Protein AF-A0A9J6GWG2-F1 (afdb_monomer_lite)

Sequence (80 aa):
MKGNLGMRRTWAILRTMVDPTHSKTTSGNRLTTIIHKFDGTNEQLISRLRNLYLAQGTQEPLPAYGGSENSDMDRAVTVS

pLDDT: mean 71.29, std 10.58, range [34.66, 85.81]

Structure (mmCIF, N/CA/C/O backbone):
data_AF-A0A9J6GWG2-F1
#
_entry.id   AF-A0A9J6GWG2-F1
#
loop_
_atom_site.group_PDB
_atom_site.id
_atom_site.type_symbol
_atom_site.label_atom_id
_atom_site.label_alt_id
_atom_site.label_comp_id
_atom_site.label_asym_id
_atom_site.label_entity_id
_atom_site.label_seq_id
_atom_site.pdbx_PDB_ins_code
_atom_site.Cartn_x
_atom_site.Cartn_y
_atom_site.Cartn_z
_atom_site.occupancy
_atom_site.B_iso_or_equiv
_atom_site.auth_seq_id
_atom_site.auth_comp_id
_atom_site.auth_asym_id
_atom_site.auth_atom_id
_atom_site.pdbx_PDB_model_num
ATOM 1 N N . MET A 1 1 ? 3.486 21.196 8.209 1.00 34.66 1 MET A N 1
ATOM 2 C CA . MET A 1 1 ? 2.633 20.305 7.391 1.00 34.66 1 MET A CA 1
ATOM 3 C C . MET A 1 1 ? 1.739 19.512 8.338 1.00 34.66 1 MET A C 1
ATOM 5 O O . MET A 1 1 ? 2.256 18.690 9.075 1.00 34.66 1 MET A O 1
ATOM 9 N N . LYS A 1 2 ? 0.440 19.833 8.424 1.00 36.06 2 LYS A N 1
ATOM 10 C CA . LYS A 1 2 ? -0.515 19.139 9.310 1.00 36.06 2 LYS A CA 1
ATOM 11 C C . LYS A 1 2 ? -1.088 17.930 8.565 1.00 36.06 2 LYS A C 1
ATOM 13 O O . LYS A 1 2 ? -1.716 18.118 7.525 1.00 36.06 2 LYS A O 1
ATOM 18 N N . GLY A 1 3 ? -0.849 16.723 9.082 1.00 44.53 3 GLY A N 1
ATOM 19 C CA . GLY A 1 3 ? -1.313 15.438 8.549 1.00 44.53 3 GLY A CA 1
ATOM 20 C C . GLY A 1 3 ? -2.828 15.274 8.640 1.00 44.53 3 GLY A C 1
ATOM 21 O O . GLY A 1 3 ? -3.336 14.495 9.438 1.00 44.53 3 GLY A O 1
ATOM 22 N N . ASN A 1 4 ? -3.567 16.035 7.837 1.00 48.09 4 ASN A N 1
ATOM 23 C CA . ASN A 1 4 ? -5.012 15.928 7.784 1.00 48.09 4 ASN A CA 1
ATOM 24 C C . ASN A 1 4 ? -5.393 14.967 6.650 1.00 48.09 4 ASN A C 1
ATOM 26 O O . ASN A 1 4 ? -5.240 15.294 5.471 1.00 48.09 4 ASN A O 1
ATOM 30 N N . LEU A 1 5 ? -5.955 13.805 6.994 1.00 55.56 5 LEU A N 1
ATOM 31 C CA . LEU A 1 5 ? -6.643 12.889 6.069 1.00 55.56 5 LEU A CA 1
ATOM 32 C C . LEU A 1 5 ? -7.879 13.540 5.402 1.00 55.56 5 LEU A C 1
ATOM 34 O O . LEU A 1 5 ? -8.720 12.850 4.854 1.00 55.56 5 LEU A O 1
ATOM 38 N N . GLY A 1 6 ? -8.030 14.866 5.404 1.00 53.31 6 GLY A N 1
ATOM 39 C CA . GLY A 1 6 ? -9.125 15.574 4.735 1.00 53.31 6 GLY A CA 1
ATOM 40 C C . GLY A 1 6 ? -8.986 15.662 3.210 1.00 53.31 6 GLY A C 1
ATOM 41 O O . GLY A 1 6 ? -9.915 16.089 2.529 1.00 53.31 6 GLY A O 1
ATOM 42 N N . MET A 1 7 ? -7.846 15.270 2.632 1.00 64.25 7 MET A N 1
ATOM 43 C CA . MET A 1 7 ? -7.650 15.361 1.184 1.00 64.25 7 MET A CA 1
ATOM 44 C C . MET A 1 7 ? -8.299 14.183 0.452 1.00 64.25 7 MET A C 1
ATOM 46 O O . MET A 1 7 ? -7.829 13.047 0.500 1.00 64.25 7 MET A O 1
ATOM 50 N N . ARG A 1 8 ? -9.347 14.488 -0.323 1.00 62.97 8 ARG A N 1
ATOM 51 C CA . ARG A 1 8 ? -10.062 13.574 -1.240 1.00 62.97 8 ARG A CA 1
ATOM 52 C C . ARG A 1 8 ? -9.115 12.737 -2.121 1.00 62.97 8 ARG A C 1
ATOM 54 O O . ARG A 1 8 ? -9.433 11.603 -2.468 1.00 62.97 8 ARG A O 1
ATOM 61 N N . ARG A 1 9 ? -7.943 13.295 -2.454 1.00 61.19 9 ARG A N 1
ATOM 62 C CA . ARG A 1 9 ? -6.883 12.660 -3.252 1.00 61.19 9 ARG A CA 1
ATOM 63 C C . ARG A 1 9 ? -6.144 11.555 -2.485 1.00 61.19 9 ARG A C 1
ATOM 65 O O . ARG A 1 9 ? -5.924 10.490 -3.045 1.00 61.19 9 ARG A O 1
ATOM 72 N N . THR A 1 10 ? -5.853 11.757 -1.200 1.00 70.00 10 THR A N 1
ATOM 73 C CA . THR A 1 10 ? -5.232 10.745 -0.326 1.00 70.00 10 THR A CA 1
ATOM 74 C C . THR A 1 10 ? -6.138 9.528 -0.167 1.00 70.00 10 THR A C 1
ATOM 76 O O . THR A 1 10 ? -5.679 8.397 -0.261 1.00 70.00 10 THR A O 1
ATOM 79 N N . TRP A 1 11 ? -7.448 9.747 -0.034 1.00 69.06 11 TRP A N 1
ATOM 80 C CA . TRP A 1 11 ? -8.438 8.668 0.014 1.00 69.06 11 TRP A CA 1
ATOM 81 C C . TRP A 1 11 ? -8.586 7.905 -1.295 1.00 69.06 11 TRP A C 1
ATOM 83 O O . TRP A 1 11 ? -8.866 6.711 -1.271 1.00 69.06 11 TRP A O 1
ATOM 93 N N . ALA A 1 12 ? -8.427 8.578 -2.435 1.00 68.88 12 ALA A N 1
ATOM 94 C CA . ALA A 1 12 ? -8.425 7.907 -3.729 1.00 68.88 12 ALA A CA 1
ATOM 95 C C . ALA A 1 12 ? -7.227 6.952 -3.841 1.00 68.88 12 ALA A C 1
ATOM 97 O O . ALA A 1 12 ? -7.417 5.798 -4.207 1.00 68.88 12 ALA A O 1
ATOM 98 N N . ILE A 1 13 ? -6.038 7.403 -3.430 1.00 71.25 13 ILE A N 1
ATOM 99 C CA . ILE A 1 13 ? -4.806 6.599 -3.430 1.00 71.25 13 ILE A CA 1
ATOM 100 C C . ILE A 1 13 ? -4.902 5.435 -2.432 1.00 71.25 13 ILE A C 1
ATOM 102 O O . ILE A 1 13 ? -4.629 4.288 -2.777 1.00 71.25 13 ILE A O 1
ATOM 106 N N . LEU A 1 14 ? -5.356 5.703 -1.206 1.00 70.69 14 LEU A N 1
ATOM 107 C CA . LEU A 1 14 ? -5.568 4.666 -0.193 1.00 70.69 14 LEU A CA 1
ATOM 108 C C . LEU A 1 14 ? -6.583 3.617 -0.655 1.00 70.69 14 LEU A C 1
ATOM 110 O O . LEU A 1 14 ? -6.375 2.426 -0.446 1.00 70.69 14 LEU A O 1
ATOM 114 N N . ARG A 1 15 ? -7.655 4.047 -1.329 1.00 71.56 15 ARG A N 1
ATOM 115 C CA . ARG A 1 15 ? -8.650 3.136 -1.901 1.00 71.56 15 ARG A CA 1
ATOM 116 C C . ARG A 1 15 ? -8.018 2.208 -2.939 1.00 71.56 15 ARG A C 1
ATOM 118 O O . ARG A 1 15 ? -8.268 1.013 -2.874 1.00 71.56 15 ARG A O 1
ATOM 125 N N . THR A 1 16 ? -7.199 2.740 -3.848 1.00 70.94 16 THR A N 1
ATOM 126 C CA . THR A 1 16 ? -6.520 1.923 -4.869 1.00 70.94 16 THR A CA 1
ATOM 127 C C . THR A 1 16 ? -5.477 0.973 -4.285 1.00 70.94 16 THR A C 1
ATOM 129 O O . THR A 1 16 ? -5.256 -0.087 -4.853 1.00 70.94 16 THR A O 1
ATOM 132 N N . MET A 1 17 ? -4.856 1.328 -3.154 1.00 68.25 17 MET A N 1
ATOM 133 C CA . MET A 1 17 ? -3.887 0.463 -2.469 1.00 68.25 17 MET A CA 1
ATOM 134 C C . MET A 1 17 ? -4.559 -0.691 -1.724 1.00 68.25 17 MET A C 1
ATOM 136 O O . MET A 1 17 ? -4.056 -1.805 -1.756 1.00 68.25 17 MET A O 1
ATOM 140 N N . VAL A 1 18 ? -5.688 -0.430 -1.059 1.00 70.50 18 VAL A N 1
ATOM 141 C CA . VAL A 1 18 ? -6.410 -1.457 -0.293 1.00 70.50 18 VAL A CA 1
ATOM 142 C C . VAL A 1 18 ? -7.139 -2.430 -1.209 1.00 70.50 18 VAL A C 1
ATOM 144 O O . VAL A 1 18 ? -7.239 -3.610 -0.882 1.00 70.50 18 VAL A O 1
ATOM 147 N N . ASP A 1 19 ? -7.688 -1.943 -2.323 1.00 66.50 19 ASP A N 1
ATOM 148 C CA . ASP A 1 19 ? -8.520 -2.776 -3.180 1.00 66.50 19 ASP A CA 1
ATOM 149 C C . ASP A 1 19 ? -8.658 -2.197 -4.605 1.00 66.50 19 ASP A C 1
ATOM 151 O O . ASP A 1 19 ? -9.480 -1.297 -4.826 1.00 66.50 19 ASP A O 1
ATOM 155 N N . PRO A 1 20 ? -7.860 -2.672 -5.581 1.00 65.44 20 PRO A N 1
ATOM 156 C CA . PRO A 1 20 ? -7.927 -2.188 -6.957 1.00 65.44 20 PRO A CA 1
ATOM 157 C C . PRO A 1 20 ? -9.085 -2.795 -7.769 1.00 65.44 20 PRO A C 1
ATOM 159 O O . PRO A 1 20 ? -9.381 -2.289 -8.850 1.00 65.44 20 PRO A O 1
ATOM 162 N N . THR A 1 21 ? -9.740 -3.860 -7.290 1.00 64.06 21 THR A N 1
ATOM 163 C CA . THR A 1 21 ? -10.729 -4.633 -8.069 1.00 64.06 21 THR A CA 1
ATOM 164 C C . THR A 1 21 ? -12.179 -4.342 -7.683 1.00 64.06 21 THR A C 1
ATOM 166 O O . THR A 1 21 ? -13.087 -4.578 -8.483 1.00 64.06 21 THR A O 1
ATOM 169 N N . HIS A 1 22 ? -12.429 -3.805 -6.486 1.00 61.12 22 HIS A N 1
ATOM 170 C CA . HIS A 1 22 ? -13.781 -3.527 -6.001 1.00 61.12 22 HIS A CA 1
ATOM 171 C C . HIS A 1 22 ? -14.260 -2.077 -6.229 1.00 61.12 22 HIS A C 1
ATOM 173 O O . HIS A 1 22 ? -13.492 -1.123 -6.359 1.00 61.12 22 HIS A O 1
ATOM 179 N N . SER A 1 23 ? -15.590 -1.904 -6.280 1.00 64.12 23 SER A N 1
ATOM 180 C CA . SER A 1 23 ? -16.233 -0.615 -6.559 1.00 64.12 23 SER A CA 1
ATOM 181 C C . SER A 1 23 ? -15.923 0.439 -5.489 1.00 64.12 23 SER A C 1
ATOM 183 O O . SER A 1 23 ? -15.705 0.138 -4.311 1.00 64.12 23 SER A O 1
ATOM 185 N N . LYS A 1 24 ? -15.982 1.718 -5.887 1.00 63.72 24 LYS A N 1
ATOM 186 C CA . LYS A 1 24 ? -15.728 2.869 -5.008 1.00 63.72 24 LYS A CA 1
ATOM 187 C C . LYS A 1 24 ? -16.482 2.744 -3.678 1.00 63.72 24 LYS A C 1
ATOM 189 O O . LYS A 1 24 ? -15.897 2.975 -2.623 1.00 63.72 24 LYS A O 1
ATOM 194 N N . THR A 1 25 ? -17.746 2.348 -3.689 1.00 68.06 25 THR A N 1
ATOM 195 C CA . THR A 1 25 ? -18.579 2.273 -2.480 1.00 68.06 25 THR A CA 1
ATOM 196 C C . THR A 1 25 ? -18.092 1.200 -1.502 1.00 68.06 25 THR A C 1
ATOM 198 O O . THR A 1 25 ? -17.887 1.498 -0.325 1.00 68.06 25 THR A O 1
ATOM 201 N N . THR A 1 26 ? -17.807 -0.009 -1.989 1.00 66.00 26 THR A N 1
ATOM 202 C CA . THR A 1 26 ? -17.374 -1.148 -1.161 1.00 66.00 26 THR A CA 1
ATOM 203 C C . THR A 1 26 ? -16.038 -0.875 -0.478 1.00 66.00 26 THR A C 1
ATOM 205 O O . THR A 1 26 ? -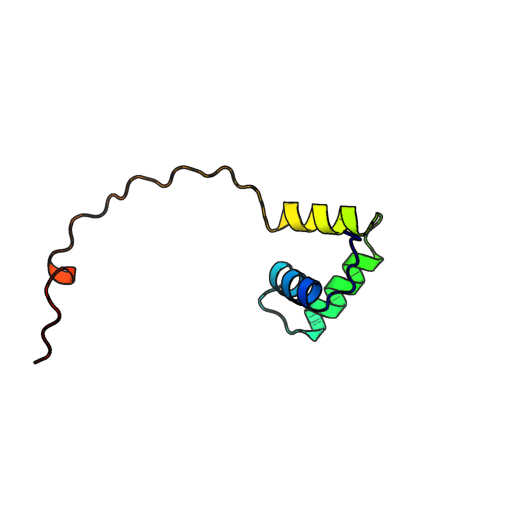15.904 -1.050 0.737 1.00 66.00 26 THR A O 1
ATOM 208 N N . SER A 1 27 ? -15.071 -0.348 -1.229 1.00 66.81 27 SER A N 1
ATOM 209 C CA . SER A 1 27 ? -13.755 -0.009 -0.687 1.00 66.81 27 SER A CA 1
ATOM 210 C C . SER A 1 27 ? -13.829 1.171 0.288 1.00 66.81 27 SER A C 1
ATOM 212 O O . SER A 1 27 ? -13.047 1.236 1.228 1.00 66.81 27 SER A O 1
ATOM 214 N N . GLY A 1 28 ? -14.802 2.078 0.118 1.00 69.38 28 GLY A N 1
ATOM 215 C CA . GLY A 1 28 ? -15.060 3.168 1.067 1.00 69.38 28 GLY A CA 1
ATOM 216 C C . GLY A 1 28 ? -15.538 2.660 2.423 1.00 69.38 28 GLY A C 1
ATOM 217 O O . GLY A 1 28 ? -14.938 2.995 3.440 1.00 69.38 28 GLY A O 1
ATOM 218 N N . ASN A 1 29 ? -16.552 1.792 2.429 1.00 75.12 29 ASN A N 1
ATOM 219 C CA . ASN A 1 29 ? -17.090 1.210 3.662 1.00 75.12 29 ASN A CA 1
ATOM 220 C C . ASN A 1 29 ? -16.038 0.372 4.408 1.00 75.12 29 ASN A C 1
ATOM 222 O O . ASN A 1 29 ? -15.927 0.461 5.635 1.00 75.12 29 ASN A O 1
ATOM 226 N N . ARG A 1 30 ? -15.218 -0.398 3.677 1.00 72.94 30 ARG A N 1
ATOM 227 C CA . ARG A 1 30 ? -14.078 -1.130 4.254 1.00 72.94 30 ARG A CA 1
ATOM 228 C C . ARG A 1 30 ? -13.067 -0.186 4.898 1.00 72.94 30 ARG A C 1
ATOM 230 O O . ARG A 1 30 ? -12.694 -0.414 6.044 1.00 72.94 30 ARG A O 1
ATOM 237 N N . LEU A 1 31 ? -12.664 0.884 4.210 1.00 72.81 31 LEU A N 1
ATOM 238 C CA . LEU A 1 31 ? -11.680 1.829 4.744 1.00 72.81 31 LEU A CA 1
ATOM 239 C C . LEU A 1 31 ? -12.202 2.555 5.991 1.00 72.81 31 LEU A C 1
ATOM 241 O O . LEU A 1 31 ? -11.477 2.667 6.974 1.00 72.81 31 LEU A O 1
ATOM 245 N N . THR A 1 32 ? -13.467 2.983 5.987 1.00 75.56 32 THR A N 1
ATOM 246 C CA . THR A 1 32 ? -14.122 3.587 7.159 1.00 75.56 32 THR A CA 1
ATOM 247 C C . THR A 1 32 ? -14.159 2.617 8.340 1.00 75.56 32 THR A C 1
ATOM 249 O O . THR A 1 32 ? -13.836 3.001 9.460 1.00 75.56 32 THR A O 1
ATOM 252 N N . THR A 1 33 ? -14.470 1.342 8.093 1.00 80.06 33 THR A N 1
ATOM 253 C CA . THR A 1 33 ? -14.452 0.304 9.134 1.00 80.06 33 THR A CA 1
ATOM 254 C C . THR A 1 33 ? -13.048 0.097 9.697 1.00 80.06 33 THR A C 1
ATOM 256 O O . THR A 1 33 ? -12.887 0.004 10.909 1.00 80.06 33 THR A O 1
ATOM 259 N N . ILE A 1 34 ? -12.033 0.043 8.832 1.00 76.56 34 ILE A N 1
ATOM 260 C CA . ILE A 1 34 ? -10.631 -0.117 9.237 1.00 76.56 34 ILE A CA 1
ATOM 261 C C . ILE A 1 34 ? -10.182 1.072 10.083 1.00 76.56 34 ILE A C 1
ATOM 263 O O . ILE A 1 34 ? -9.577 0.863 11.123 1.00 76.56 34 ILE A O 1
ATOM 267 N N . ILE A 1 35 ? -10.520 2.298 9.682 1.00 75.50 35 ILE A N 1
ATOM 268 C CA . ILE A 1 35 ? -10.158 3.516 10.419 1.00 75.50 35 ILE A CA 1
ATOM 269 C C . ILE A 1 35 ? -10.821 3.558 11.793 1.00 75.50 35 ILE A C 1
ATOM 271 O O . ILE A 1 35 ? -10.147 3.848 12.772 1.00 75.50 35 ILE A O 1
ATOM 275 N N . HIS A 1 36 ? -12.112 3.230 11.889 1.00 78.94 36 HIS A N 1
ATOM 276 C CA . HIS A 1 36 ? -12.812 3.225 13.177 1.00 78.94 36 HIS A CA 1
ATOM 277 C C . HIS A 1 36 ? -12.398 2.076 14.099 1.00 78.94 36 HIS A C 1
ATOM 279 O O . HIS A 1 36 ? -12.486 2.219 15.313 1.00 78.94 36 HIS A O 1
ATOM 285 N N . LYS A 1 37 ? -11.978 0.935 13.543 1.00 80.12 37 LYS A N 1
ATOM 286 C CA . LYS A 1 37 ? -11.498 -0.216 14.323 1.00 80.12 37 LYS A CA 1
ATOM 287 C C . LYS A 1 37 ? -10.000 -0.166 14.615 1.00 80.12 37 LYS A C 1
ATOM 289 O O . LYS A 1 37 ? -9.503 -1.040 15.321 1.00 80.12 37 LYS A O 1
ATOM 294 N N . PHE A 1 38 ? -9.272 0.788 14.041 1.00 79.69 38 PHE A N 1
ATOM 295 C CA . PHE A 1 38 ? -7.846 0.920 14.276 1.00 79.69 38 PHE 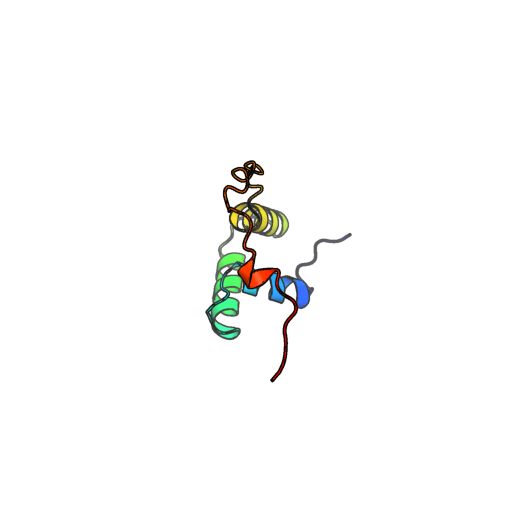A CA 1
ATOM 296 C C . PHE A 1 38 ? -7.614 1.587 15.627 1.00 79.69 38 PHE A C 1
ATOM 298 O O . PHE A 1 38 ? -7.925 2.760 15.813 1.00 79.69 38 PHE A O 1
ATOM 305 N N . ASP A 1 39 ? -7.055 0.824 16.557 1.00 74.69 39 ASP A N 1
ATOM 306 C CA . ASP A 1 39 ? -6.640 1.337 17.854 1.00 74.69 39 ASP A CA 1
ATOM 307 C C . ASP A 1 39 ? -5.288 2.051 17.700 1.00 74.69 39 ASP A C 1
ATOM 309 O O . ASP A 1 39 ? -4.236 1.416 17.582 1.00 74.69 39 ASP A O 1
ATOM 313 N N . GLY A 1 40 ? -5.332 3.379 17.566 1.00 80.50 40 GLY A N 1
ATOM 314 C CA . GLY A 1 40 ? -4.151 4.215 17.373 1.00 80.50 40 GLY A CA 1
ATOM 315 C C . GLY A 1 40 ? -4.444 5.552 16.696 1.00 80.50 40 GLY A C 1
ATOM 316 O O . GLY A 1 40 ? -5.587 5.921 16.429 1.00 80.50 40 GLY A O 1
ATOM 317 N N . THR A 1 41 ? -3.387 6.308 16.405 1.00 81.19 41 THR A N 1
ATOM 318 C CA . THR A 1 41 ? -3.516 7.591 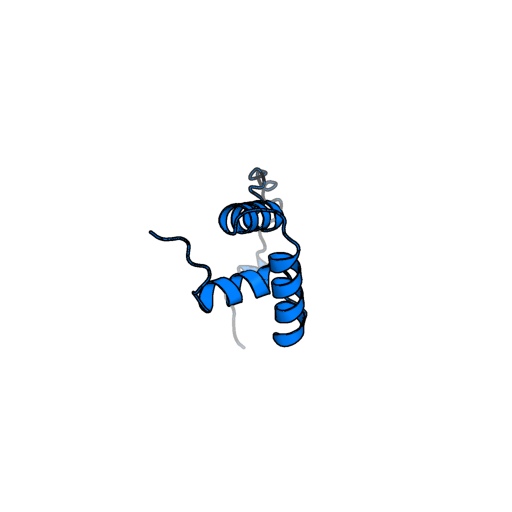15.704 1.00 81.19 41 THR A CA 1
ATOM 319 C C . THR A 1 41 ? -3.597 7.397 14.192 1.00 81.19 41 THR A C 1
ATOM 321 O O . THR A 1 41 ? -3.080 6.437 13.618 1.00 81.19 41 THR A O 1
ATOM 324 N N . ASN A 1 42 ? -4.185 8.376 13.508 1.00 72.75 42 ASN A N 1
ATOM 325 C CA . ASN A 1 42 ? -4.209 8.433 12.046 1.00 72.75 42 ASN A CA 1
ATOM 326 C C . ASN A 1 42 ? -2.813 8.294 11.407 1.00 72.75 42 ASN A C 1
ATOM 328 O O . ASN A 1 42 ? -2.666 7.690 10.346 1.00 72.75 42 ASN A O 1
ATOM 332 N N . GLU A 1 43 ? -1.778 8.834 12.053 1.00 77.56 43 GLU A N 1
ATOM 333 C CA . GLU A 1 43 ? -0.392 8.749 11.583 1.00 77.56 43 GLU A CA 1
ATOM 334 C C . GLU A 1 43 ? 0.150 7.318 11.670 1.00 77.56 43 GLU A C 1
ATOM 336 O O . GLU A 1 43 ? 0.796 6.843 10.734 1.00 77.56 43 GLU A O 1
ATOM 341 N N . GLN A 1 44 ? -0.172 6.598 12.749 1.00 78.81 44 GLN A N 1
ATOM 342 C CA . GLN A 1 44 ? 0.181 5.185 12.908 1.00 78.81 44 GLN A CA 1
ATOM 343 C C . GLN A 1 44 ? -0.528 4.312 11.871 1.00 78.81 44 GLN A C 1
ATOM 345 O O . GLN A 1 44 ? 0.092 3.409 11.308 1.00 78.81 44 GLN A O 1
ATOM 350 N N . LEU A 1 45 ? -1.792 4.612 11.560 1.00 78.44 45 LEU A N 1
ATOM 351 C CA . LEU A 1 45 ? -2.528 3.916 10.509 1.00 78.44 45 LEU A CA 1
ATOM 352 C C . LEU A 1 45 ? -1.873 4.118 9.137 1.00 78.44 45 LEU A C 1
ATOM 354 O O . LEU A 1 45 ? -1.638 3.145 8.421 1.00 78.44 45 LEU A O 1
ATOM 358 N N . ILE A 1 46 ? -1.543 5.362 8.776 1.00 76.81 46 ILE A N 1
ATOM 359 C CA . ILE A 1 46 ? -0.863 5.672 7.508 1.00 76.81 46 ILE A CA 1
ATOM 360 C C . ILE A 1 46 ? 0.499 4.976 7.445 1.00 76.81 46 ILE A C 1
ATOM 362 O O . ILE A 1 46 ? 0.834 4.392 6.417 1.00 76.81 46 ILE A O 1
ATOM 366 N N . SER A 1 47 ? 1.269 5.007 8.535 1.00 76.69 47 SER A N 1
ATOM 367 C CA . SER A 1 47 ? 2.567 4.331 8.620 1.00 76.69 47 SER A CA 1
ATOM 368 C C . SER A 1 47 ? 2.427 2.818 8.421 1.00 76.69 47 SER A C 1
ATOM 370 O O . SER A 1 47 ? 3.157 2.214 7.633 1.00 76.69 47 SER A O 1
ATOM 372 N N . ARG A 1 48 ? 1.416 2.204 9.046 1.00 76.75 48 ARG A N 1
ATOM 373 C CA . ARG A 1 48 ? 1.130 0.773 8.900 1.00 76.75 48 ARG A CA 1
ATOM 374 C C . ARG A 1 48 ? 0.696 0.413 7.480 1.00 76.75 48 ARG A C 1
ATOM 376 O O . ARG A 1 48 ? 1.182 -0.575 6.941 1.00 76.75 48 ARG A O 1
ATOM 383 N N . LEU A 1 49 ? -0.160 1.222 6.858 1.00 74.69 49 LEU A N 1
ATOM 384 C CA . LEU A 1 49 ? -0.583 1.040 5.465 1.00 74.69 49 LEU A CA 1
ATOM 385 C C . LEU A 1 49 ? 0.586 1.214 4.492 1.00 74.69 49 LEU A C 1
ATOM 387 O O . LEU A 1 49 ? 0.741 0.410 3.576 1.00 74.69 49 LEU A O 1
ATOM 391 N N . ARG A 1 50 ? 1.447 2.211 4.720 1.00 73.44 50 ARG A N 1
ATOM 392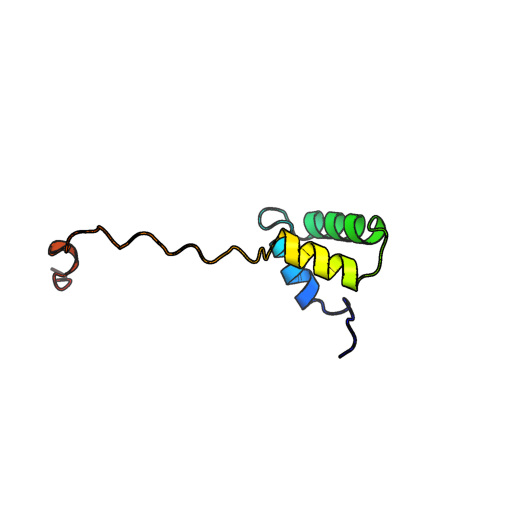 C CA . ARG A 1 50 ? 2.685 2.395 3.957 1.00 73.44 50 ARG A CA 1
ATOM 393 C C . ARG A 1 50 ? 3.564 1.152 4.051 1.00 73.44 50 ARG A C 1
ATOM 395 O O . ARG A 1 50 ? 3.989 0.656 3.022 1.00 73.44 50 ARG A O 1
ATOM 402 N N .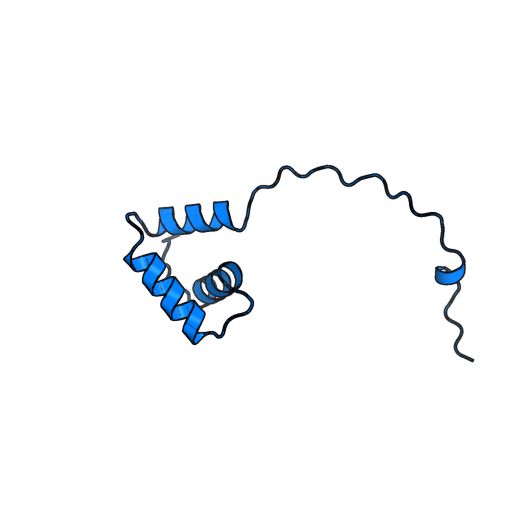 ASN A 1 51 ? 3.806 0.622 5.243 1.00 72.38 51 ASN A N 1
ATOM 403 C CA . ASN A 1 51 ? 4.668 -0.552 5.393 1.00 72.38 51 ASN A CA 1
ATOM 404 C C . ASN A 1 51 ? 4.066 -1.820 4.772 1.00 72.38 51 ASN A C 1
ATOM 406 O O . ASN A 1 51 ? 4.805 -2.652 4.258 1.00 72.38 51 ASN A O 1
ATOM 410 N N . LEU A 1 52 ? 2.740 -1.961 4.812 1.00 70.62 52 LEU A N 1
ATOM 411 C CA . LEU A 1 52 ? 2.048 -3.149 4.316 1.00 70.62 52 LEU A CA 1
ATOM 412 C C . LEU A 1 52 ? 1.957 -3.187 2.783 1.00 70.62 52 LEU A C 1
ATOM 414 O O . LEU A 1 52 ? 2.097 -4.256 2.200 1.00 70.62 52 LEU A O 1
ATOM 418 N N . TYR A 1 53 ? 1.738 -2.037 2.138 1.00 68.38 53 TYR A N 1
ATOM 419 C CA . TYR A 1 53 ? 1.521 -1.961 0.685 1.00 68.38 53 TYR A CA 1
ATOM 420 C C . TYR A 1 53 ? 2.701 -1.390 -0.099 1.00 68.38 53 TYR A C 1
ATOM 422 O O . TYR A 1 53 ? 2.914 -1.762 -1.246 1.00 68.38 53 TYR A O 1
ATOM 430 N N . LEU A 1 54 ? 3.467 -0.478 0.496 1.00 70.19 54 LEU A N 1
ATOM 431 C CA . LEU A 1 54 ? 4.643 0.139 -0.123 1.00 70.19 54 LEU A CA 1
ATOM 432 C C . LEU A 1 54 ? 5.916 -0.493 0.428 1.00 70.19 54 LEU A C 1
ATOM 434 O O . LEU A 1 54 ? 6.869 0.235 0.709 1.00 70.19 54 LEU A O 1
ATOM 438 N N . ALA A 1 55 ? 5.889 -1.815 0.646 1.00 59.41 55 ALA A N 1
ATOM 439 C CA . ALA A 1 55 ? 7.004 -2.568 1.197 1.00 59.41 55 ALA A CA 1
ATOM 440 C C . ALA A 1 55 ? 8.317 -2.026 0.623 1.00 59.41 55 ALA A C 1
ATOM 442 O O . ALA A 1 55 ? 8.491 -1.942 -0.595 1.00 59.41 55 ALA A O 1
ATOM 443 N N . GLN A 1 56 ? 9.220 -1.619 1.514 1.00 59.44 56 GLN A N 1
ATOM 444 C CA . GLN A 1 56 ? 10.605 -1.336 1.163 1.00 59.44 56 GLN A CA 1
ATOM 445 C C . GLN A 1 56 ? 11.256 -2.689 0.887 1.00 59.44 56 GLN A C 1
ATOM 447 O O . GLN A 1 56 ? 11.996 -3.213 1.714 1.00 59.44 56 GLN A O 1
ATOM 452 N N . GLY A 1 57 ? 10.868 -3.319 -0.220 1.00 53.78 57 GLY A N 1
ATOM 453 C CA . GLY A 1 57 ? 11.548 -4.502 -0.700 1.00 53.78 57 GLY A CA 1
ATOM 454 C C . GLY A 1 57 ? 13.002 -4.118 -0.889 1.00 53.78 57 GLY A C 1
ATOM 455 O O . GLY A 1 57 ? 13.298 -3.126 -1.561 1.00 53.78 57 GLY A O 1
ATOM 456 N N . THR A 1 58 ? 13.900 -4.867 -0.256 1.00 61.56 58 THR A N 1
ATOM 457 C CA . THR A 1 58 ? 15.307 -4.874 -0.631 1.00 61.56 58 THR A CA 1
ATOM 458 C C . THR A 1 58 ?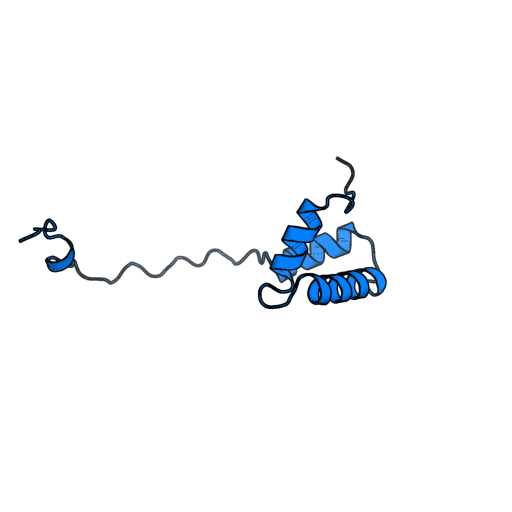 15.332 -5.005 -2.143 1.00 61.56 58 THR A C 1
ATOM 460 O O . THR A 1 58 ? 14.696 -5.903 -2.695 1.00 61.56 58 THR A O 1
ATOM 463 N N . GLN A 1 59 ? 15.960 -4.044 -2.811 1.00 63.56 59 GLN A N 1
ATOM 464 C CA . GLN A 1 59 ? 16.064 -4.044 -4.256 1.00 63.56 59 GLN A CA 1
ATOM 465 C C . GLN A 1 59 ? 16.935 -5.245 -4.625 1.00 63.56 59 GLN A C 1
ATOM 467 O O . GLN A 1 59 ? 18.160 -5.154 -4.595 1.00 63.56 59 GLN A O 1
ATOM 472 N N . GLU A 1 60 ? 16.312 -6.400 -4.860 1.00 73.12 60 GLU A N 1
ATOM 473 C CA . GLU A 1 60 ? 17.056 -7.559 -5.316 1.00 73.12 60 GLU A CA 1
ATOM 474 C C . GLU A 1 60 ? 17.607 -7.227 -6.700 1.00 73.12 60 GLU A C 1
ATOM 476 O O . GLU A 1 60 ? 16.858 -6.742 -7.561 1.00 73.12 60 GLU A O 1
ATOM 481 N N . PRO A 1 61 ? 18.919 -7.411 -6.917 1.00 79.06 61 PRO A N 1
ATOM 482 C CA . PRO A 1 61 ? 19.477 -7.242 -8.240 1.00 79.06 61 PRO A CA 1
ATOM 483 C C . PRO A 1 61 ? 18.747 -8.203 -9.175 1.00 79.06 61 PRO A C 1
ATOM 485 O O . PRO A 1 61 ? 18.705 -9.411 -8.942 1.00 79.06 61 PRO A O 1
ATOM 488 N N . LEU A 1 62 ? 18.142 -7.643 -10.222 1.00 81.75 62 LEU A N 1
ATOM 489 C CA . LEU A 1 62 ? 17.523 -8.442 -11.266 1.00 81.75 62 LEU A CA 1
ATOM 490 C C . LEU A 1 62 ? 18.585 -9.385 -11.848 1.00 81.75 62 LEU A C 1
ATOM 492 O O . LEU A 1 62 ? 19.743 -8.974 -11.996 1.00 81.75 62 LEU A O 1
ATOM 496 N N . PRO A 1 63 ? 18.220 -10.632 -12.191 1.00 85.81 63 PRO A N 1
ATOM 497 C CA . PRO A 1 63 ? 19.134 -11.510 -12.900 1.00 85.81 63 PRO A CA 1
ATOM 498 C C . PRO A 1 63 ? 19.612 -10.814 -14.176 1.00 85.81 63 PRO A C 1
ATOM 500 O O . PRO A 1 63 ? 18.857 -10.076 -14.816 1.00 85.81 63 PRO A O 1
ATOM 503 N N . ALA A 1 64 ? 20.876 -11.043 -14.535 1.00 84.75 64 ALA A N 1
ATOM 504 C CA . ALA A 1 64 ? 21.421 -10.524 -15.779 1.00 84.75 64 ALA A CA 1
ATOM 505 C C . ALA A 1 64 ? 20.517 -10.946 -16.944 1.00 84.75 64 ALA A C 1
ATOM 507 O O . ALA A 1 64 ? 20.063 -12.092 -17.005 1.00 84.75 64 ALA A O 1
ATOM 508 N N . TYR A 1 65 ? 20.235 -10.007 -17.849 1.00 82.88 65 TYR A N 1
ATOM 509 C CA . TYR A 1 65 ? 19.443 -10.285 -19.038 1.00 82.88 65 TYR A CA 1
ATOM 510 C C . TYR A 1 65 ? 20.128 -11.393 -19.845 1.00 82.88 65 TYR A C 1
ATOM 512 O O . TYR A 1 65 ? 21.202 -11.188 -20.402 1.00 82.88 65 TYR A O 1
ATOM 520 N N . GLY A 1 66 ? 19.522 -12.580 -19.857 1.00 82.25 66 GLY A N 1
ATOM 521 C CA . GLY A 1 66 ? 20.042 -13.750 -20.567 1.00 82.25 66 GLY A CA 1
ATOM 522 C C . GLY A 1 66 ? 19.528 -13.878 -22.000 1.00 82.25 66 GLY A C 1
ATOM 523 O O . GLY A 1 66 ? 19.852 -14.855 -22.667 1.00 82.25 66 GLY A O 1
ATOM 524 N N . GLY A 1 67 ? 18.684 -12.947 -22.458 1.00 84.69 67 GLY A N 1
ATOM 525 C CA . GLY A 1 67 ? 18.120 -12.997 -23.802 1.00 84.69 67 GLY A CA 1
ATOM 526 C C . GLY A 1 67 ? 19.201 -12.821 -24.867 1.00 84.69 67 GLY A C 1
ATOM 527 O O . GLY A 1 67 ? 20.052 -11.941 -24.757 1.00 84.69 67 GLY A O 1
ATOM 528 N N . SER A 1 68 ? 19.158 -13.658 -25.902 1.00 82.94 68 SER A N 1
ATOM 529 C CA . SER A 1 68 ? 19.981 -13.495 -27.099 1.00 82.94 68 SER A CA 1
ATOM 530 C C . SER A 1 68 ? 19.492 -12.311 -27.936 1.00 82.94 68 SER A C 1
ATOM 532 O O . SER A 1 68 ? 18.312 -11.956 -27.884 1.00 82.94 68 SER A O 1
ATOM 534 N N . GLU A 1 69 ? 20.382 -11.728 -28.739 1.00 83.44 69 GLU A N 1
ATOM 535 C CA . GLU A 1 69 ? 20.003 -10.732 -29.748 1.00 83.44 69 GLU A CA 1
ATOM 536 C C . GLU A 1 69 ? 18.894 -11.283 -30.661 1.00 83.44 69 GLU A C 1
ATOM 538 O O . GLU A 1 69 ? 18.945 -12.441 -31.089 1.00 83.44 69 GLU A O 1
ATOM 543 N N . ASN A 1 70 ? 17.868 -10.468 -30.934 1.00 84.19 70 ASN A N 1
ATOM 544 C CA . ASN A 1 70 ? 16.712 -10.865 -31.734 1.00 84.19 70 ASN A CA 1
ATOM 545 C C . ASN A 1 70 ? 16.678 -10.090 -33.052 1.00 84.19 70 ASN A C 1
ATOM 547 O O . ASN A 1 70 ? 15.901 -9.153 -33.235 1.00 84.19 70 ASN A O 1
ATOM 551 N N . SER A 1 71 ? 17.480 -10.570 -34.002 1.00 83.00 71 SER A N 1
ATOM 552 C CA . SER A 1 71 ? 17.615 -9.955 -35.324 1.00 83.00 71 SER A CA 1
ATOM 553 C C . SER A 1 71 ? 16.304 -9.825 -36.111 1.00 83.00 71 SER A C 1
ATOM 555 O O . SER A 1 71 ? 16.230 -8.985 -37.002 1.00 83.00 71 SER A O 1
ATOM 557 N N . ASP A 1 72 ? 15.269 -10.621 -35.817 1.00 80.25 72 ASP A N 1
ATOM 558 C CA . ASP A 1 72 ? 13.964 -10.493 -36.477 1.00 80.25 72 ASP A CA 1
ATOM 559 C C . ASP A 1 72 ? 13.179 -9.279 -35.955 1.00 80.25 72 ASP A C 1
ATOM 561 O O . ASP A 1 72 ? 12.461 -8.643 -36.726 1.00 80.25 72 ASP A O 1
ATOM 565 N N . MET A 1 73 ? 13.346 -8.927 -34.675 1.00 77.38 73 MET A N 1
ATOM 566 C CA . MET A 1 73 ? 12.766 -7.716 -34.078 1.00 77.38 73 MET A CA 1
ATOM 567 C C . MET A 1 73 ? 13.585 -6.455 -34.375 1.00 77.38 73 MET A C 1
ATOM 569 O O . MET A 1 73 ? 13.025 -5.361 -34.376 1.00 77.38 73 MET A O 1
ATOM 573 N N . ASP A 1 74 ? 14.880 -6.607 -34.660 1.00 82.81 74 ASP A N 1
ATOM 574 C CA . ASP A 1 74 ? 15.782 -5.497 -34.992 1.00 82.81 74 ASP A CA 1
ATOM 575 C C . ASP A 1 74 ? 15.673 -5.043 -36.461 1.00 82.81 74 ASP A C 1
ATOM 577 O O . ASP A 1 74 ? 16.250 -4.025 -36.856 1.00 82.81 74 ASP A O 1
ATOM 581 N N . ARG A 1 75 ? 14.933 -5.777 -37.304 1.00 82.50 75 ARG A N 1
ATOM 582 C CA . ARG A 1 75 ? 14.685 -5.367 -38.692 1.00 82.50 75 ARG A CA 1
ATOM 583 C C . ARG A 1 75 ? 13.760 -4.155 -38.736 1.00 82.50 75 ARG A C 1
ATOM 585 O O . ARG A 1 75 ? 12.750 -4.085 -38.041 1.00 82.50 75 ARG A O 1
ATOM 592 N N . ALA A 1 76 ? 14.075 -3.219 -39.629 1.00 81.81 76 ALA A N 1
ATOM 593 C CA . ALA A 1 76 ? 13.198 -2.094 -39.917 1.00 81.81 76 ALA A CA 1
ATOM 594 C C . ALA A 1 76 ? 11.820 -2.605 -40.365 1.00 81.81 76 ALA A C 1
ATOM 596 O O . ALA A 1 76 ? 11.720 -3.424 -41.284 1.00 81.81 76 ALA A O 1
ATOM 597 N N . VAL A 1 77 ? 10.761 -2.105 -39.722 1.00 81.38 77 VAL A N 1
ATOM 598 C CA . VAL A 1 77 ? 9.381 -2.419 -40.104 1.00 81.38 77 VAL A CA 1
ATOM 599 C C . VAL A 1 77 ? 9.167 -1.938 -41.536 1.00 81.38 77 VAL A C 1
ATOM 601 O O . VAL A 1 77 ? 9.154 -0.738 -41.806 1.00 81.38 77 VAL A O 1
ATOM 604 N N . THR A 1 78 ? 9.017 -2.883 -42.459 1.00 79.62 78 THR A N 1
ATOM 605 C CA . THR A 1 78 ? 8.691 -2.611 -43.857 1.00 79.62 78 THR A CA 1
ATOM 606 C C . THR A 1 78 ? 7.209 -2.892 -44.056 1.00 79.62 78 THR A C 1
ATOM 608 O O . THR A 1 78 ? 6.737 -4.008 -43.863 1.00 79.62 78 THR A O 1
ATOM 611 N N . VAL A 1 79 ? 6.453 -1.846 -44.382 1.00 72.38 79 VAL A N 1
ATOM 612 C CA . VAL A 1 79 ? 5.049 -1.968 -44.783 1.00 72.38 79 VAL A CA 1
ATOM 613 C C . VAL A 1 79 ? 5.062 -2.299 -46.274 1.00 72.38 79 VAL A C 1
ATOM 615 O O . VAL A 1 79 ? 5.604 -1.515 -47.053 1.00 72.38 79 VAL A O 1
ATOM 618 N N . SER A 1 80 ? 4.564 -3.479 -46.653 1.00 61.06 80 SER A N 1
ATOM 619 C CA . SER A 1 80 ? 4.280 -3.814 -48.059 1.00 61.06 80 SER A CA 1
ATOM 620 C C . SER A 1 80 ? 2.910 -3.294 -48.467 1.00 61.06 80 SER A C 1
ATOM 622 O O . SER A 1 80 ? 2.004 -3.326 -47.603 1.00 61.06 80 SER A O 1
#

Organism: Haemaphysalis longicornis (NCBI:txid44386)

Foldseek 3Di:
DDPDPPDPVVVVVLLCQVDVPDDPVVSVVVVVVCVVPDDDDPVVVVVVSCCVRVPPPPPPPDPDPPDDDDVVVVDDDDDD

Radius of gyration: 21.68 Å; chains: 1; bounding box: 40×34×66 Å

Secondary structure (DSSP, 8-state):
----TT-HHHHHHHHHHH-SSS-HHHHHHHHHHHHHH--S-HHHHHHHHHHHHS-----PPPPP--PPP-TTTSS-----